Protein AF-A0A821SWC4-F1 (afdb_monomer)

Foldseek 3Di:
DVPVVVLVVVVVVLVVQLVCLLADDLVCSVVSLVVSLVPDDPVNCVVCVVVSVVCCVPPVPPDRSVVRRCHPPPDPDPCPPDPDPVPVPPDDDDDD

Secondary structure (DSSP, 8-state):
-HHHHHHHHHHHHHHHHHHHGGGS-GGGHHHHHHHHHHTS-HHHHHHHHHHHHHHIIIIISSS-GGGT--TT-----S-SS---STTTSSSS----

Mean predicted aligned error: 11.0 Å

Radius of gyration: 15.31 Å; Cα contacts (8 Å, |Δi|>4): 42; chains: 1; bounding box: 34×36×41 Å

Structure (mmCIF, N/CA/C/O backbone):
data_AF-A0A821SWC4-F1
#
_entry.id   AF-A0A821SWC4-F1
#
loop_
_atom_site.group_PDB
_atom_site.id
_atom_site.type_symbol
_atom_site.lab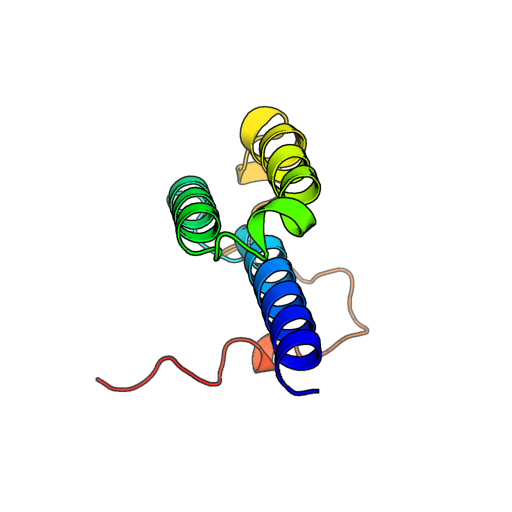el_atom_id
_atom_site.label_alt_id
_atom_site.label_comp_id
_atom_site.label_asym_id
_atom_site.label_entity_id
_atom_site.label_seq_id
_atom_site.pdbx_PDB_ins_code
_atom_site.Cartn_x
_atom_site.Cartn_y
_atom_site.Cartn_z
_atom_site.occupancy
_atom_site.B_iso_or_equiv
_atom_site.auth_seq_id
_atom_site.auth_comp_id
_atom_site.auth_asym_id
_atom_site.auth_atom_id
_atom_site.pdbx_PDB_model_num
ATOM 1 N N . LEU A 1 1 ? -5.442 4.030 30.408 1.00 49.09 1 LEU A N 1
ATOM 2 C CA . LEU A 1 1 ? -4.270 3.187 30.068 1.00 49.09 1 LEU A CA 1
ATOM 3 C C . LEU A 1 1 ? -4.484 2.361 28.798 1.00 49.09 1 LEU A C 1
ATOM 5 O O . LEU A 1 1 ? -3.568 2.326 28.000 1.00 49.09 1 LEU A O 1
ATOM 9 N N . SER A 1 2 ? -5.663 1.779 28.543 1.00 59.22 2 SER A N 1
ATOM 10 C CA . SER A 1 2 ? -5.903 0.922 27.359 1.00 59.22 2 SER A CA 1
ATOM 11 C C . SER A 1 2 ? -5.751 1.606 25.985 1.00 59.22 2 SER A C 1
ATOM 13 O O . SER A 1 2 ? -5.253 0.977 25.060 1.00 59.22 2 SER A O 1
ATOM 15 N N . THR A 1 3 ? -6.108 2.884 25.836 1.00 58.50 3 THR A N 1
ATOM 16 C CA . THR A 1 3 ? -6.135 3.549 24.518 1.00 58.50 3 THR A CA 1
ATOM 17 C C . THR A 1 3 ? -4.750 3.724 23.885 1.00 58.50 3 THR A C 1
ATOM 19 O O . THR A 1 3 ? -4.600 3.501 22.692 1.00 58.50 3 THR A O 1
ATOM 22 N N . ALA A 1 4 ? -3.726 4.073 24.672 1.00 59.03 4 ALA A N 1
ATOM 23 C CA . ALA A 1 4 ? -2.365 4.254 24.155 1.00 59.03 4 ALA A CA 1
ATOM 24 C C . ALA A 1 4 ? -1.726 2.921 23.727 1.00 59.03 4 ALA A C 1
ATOM 26 O O . ALA A 1 4 ? -1.126 2.850 22.661 1.00 59.03 4 ALA A O 1
ATOM 27 N N . TYR A 1 5 ? -1.928 1.854 24.511 1.00 57.06 5 TYR A N 1
ATOM 28 C CA . TYR A 1 5 ? -1.462 0.509 24.154 1.00 57.06 5 TYR A CA 1
ATOM 29 C C . TYR A 1 5 ? -2.132 -0.025 22.880 1.00 57.06 5 TYR A C 1
ATOM 31 O O . TYR A 1 5 ? -1.457 -0.611 22.039 1.00 57.06 5 TYR A O 1
ATOM 39 N N . ASN A 1 6 ? -3.437 0.215 22.710 1.00 64.31 6 ASN A N 1
ATOM 40 C CA . ASN A 1 6 ? -4.155 -0.194 21.501 1.00 64.31 6 ASN A CA 1
ATOM 41 C C . ASN A 1 6 ? -3.644 0.557 20.258 1.00 64.31 6 ASN A C 1
ATOM 43 O O . ASN A 1 6 ? -3.443 -0.059 19.215 1.00 64.31 6 ASN A O 1
ATOM 47 N N . ASN A 1 7 ? -3.357 1.857 20.391 1.00 74.88 7 ASN A N 1
ATOM 48 C CA . ASN A 1 7 ? -2.819 2.664 19.295 1.00 74.88 7 ASN A CA 1
ATOM 49 C C . ASN A 1 7 ? -1.455 2.146 18.807 1.00 74.88 7 ASN A C 1
ATOM 51 O O . ASN A 1 7 ? -1.233 2.066 17.600 1.00 74.88 7 ASN A O 1
ATOM 55 N N . ASP A 1 8 ? -0.560 1.755 19.720 1.00 80.50 8 ASP A N 1
ATOM 56 C CA . ASP A 1 8 ? 0.750 1.197 19.356 1.00 80.50 8 ASP A CA 1
ATOM 57 C C . ASP A 1 8 ? 0.627 -0.122 18.583 1.00 80.50 8 ASP A C 1
ATOM 59 O O . ASP A 1 8 ? 1.374 -0.371 17.634 1.00 80.50 8 ASP A O 1
ATOM 63 N N . ASP A 1 9 ? -0.308 -0.985 18.973 1.00 86.44 9 ASP A N 1
ATOM 64 C CA . ASP A 1 9 ? -0.518 -2.259 18.289 1.00 86.44 9 ASP A CA 1
ATOM 65 C C . ASP A 1 9 ? -1.156 -2.084 16.911 1.00 86.44 9 ASP A C 1
ATOM 67 O O . ASP A 1 9 ? -0.774 -2.787 15.970 1.00 86.44 9 ASP A O 1
ATOM 71 N N . ASP A 1 10 ? -2.053 -1.115 16.754 1.00 86.75 10 ASP A N 1
ATOM 72 C CA . ASP A 1 10 ? -2.633 -0.774 15.457 1.00 86.75 10 ASP A CA 1
ATOM 73 C C . ASP A 1 10 ? -1.595 -0.146 14.515 1.00 86.75 10 ASP A C 1
ATOM 75 O O . ASP A 1 10 ? -1.539 -0.514 13.340 1.00 86.75 10 ASP A O 1
ATOM 79 N N . ILE A 1 11 ? -0.686 0.693 15.031 1.00 88.69 11 ILE A N 1
ATOM 80 C CA . ILE A 1 11 ? 0.470 1.206 14.273 1.00 88.69 11 ILE A CA 1
ATOM 81 C C . ILE A 1 11 ? 1.365 0.053 13.809 1.00 88.69 11 ILE A C 1
ATOM 83 O O . ILE A 1 11 ? 1.712 -0.031 12.630 1.00 88.69 11 ILE A O 1
ATOM 87 N N . LYS A 1 12 ? 1.714 -0.885 14.700 1.00 89.44 12 LYS A N 1
ATOM 88 C CA . LYS A 1 12 ? 2.536 -2.051 14.328 1.00 89.44 12 LYS A CA 1
ATOM 89 C C . LYS A 1 12 ? 1.847 -2.907 13.268 1.00 89.44 12 LYS A C 1
ATOM 91 O O . LYS A 1 12 ? 2.506 -3.360 12.334 1.00 89.44 12 LYS A O 1
ATOM 96 N N . LYS A 1 13 ? 0.539 -3.154 13.399 1.00 89.88 13 LYS A N 1
ATOM 97 C CA . LYS A 1 13 ? -0.244 -3.901 12.400 1.00 89.88 13 LYS A CA 1
ATOM 98 C C . LYS A 1 13 ? -0.245 -3.185 11.055 1.00 89.88 13 LYS A C 1
ATOM 100 O O . LYS A 1 13 ? -0.014 -3.837 10.041 1.00 89.88 13 LYS A O 1
ATOM 105 N N . TYR A 1 14 ? -0.445 -1.870 11.050 1.00 92.00 14 TYR A N 1
ATOM 106 C CA . TYR A 1 14 ? -0.388 -1.059 9.841 1.00 92.00 14 TYR A CA 1
ATOM 107 C C . TYR A 1 14 ? 0.973 -1.172 9.145 1.00 92.00 14 TYR A C 1
ATOM 109 O O . TYR A 1 14 ? 1.032 -1.540 7.974 1.00 92.00 14 TYR A O 1
ATOM 117 N N . CYS A 1 15 ? 2.072 -0.960 9.876 1.00 91.25 15 CYS A N 1
ATOM 118 C CA . CYS A 1 15 ? 3.420 -1.080 9.321 1.00 91.25 15 CYS A CA 1
ATOM 119 C C . CYS A 1 15 ? 3.686 -2.482 8.756 1.00 91.25 15 CYS A C 1
ATOM 121 O O . CYS A 1 15 ? 4.255 -2.605 7.675 1.00 91.25 15 CYS A O 1
ATOM 123 N N . ARG A 1 16 ? 3.242 -3.547 9.440 1.00 92.12 16 ARG A N 1
ATOM 124 C CA . ARG A 1 16 ? 3.360 -4.924 8.928 1.00 92.12 16 ARG A CA 1
ATOM 125 C C . ARG A 1 16 ? 2.588 -5.121 7.627 1.00 92.12 16 ARG A C 1
ATOM 127 O O . ARG A 1 16 ? 3.139 -5.708 6.705 1.00 92.12 16 ARG A O 1
ATOM 134 N N . LYS A 1 17 ? 1.351 -4.618 7.534 1.00 93.31 17 LYS A N 1
ATOM 135 C CA . LYS A 1 17 ? 0.549 -4.691 6.302 1.00 93.31 17 LYS A CA 1
ATOM 136 C C . LYS A 1 17 ? 1.216 -3.933 5.154 1.00 93.31 17 LYS A C 1
ATOM 138 O O . LYS A 1 17 ? 1.323 -4.476 4.062 1.00 93.31 17 LYS A O 1
ATOM 143 N N . LEU A 1 18 ? 1.742 -2.736 5.420 1.00 94.19 18 LEU A N 1
ATOM 144 C CA . LEU A 1 18 ? 2.470 -1.938 4.432 1.00 94.19 18 LEU A CA 1
ATOM 145 C C . LEU A 1 18 ? 3.724 -2.669 3.918 1.00 94.19 18 LEU A C 1
ATOM 147 O O . LEU A 1 18 ? 3.950 -2.750 2.716 1.00 94.19 18 LEU A O 1
ATOM 151 N N . MET A 1 19 ? 4.508 -3.265 4.823 1.00 92.44 19 MET A N 1
ATOM 152 C CA . MET A 1 19 ? 5.697 -4.057 4.473 1.00 92.44 19 MET A CA 1
ATOM 153 C C . MET A 1 19 ? 5.368 -5.394 3.793 1.00 92.44 19 MET A C 1
ATOM 155 O O . MET A 1 19 ? 6.255 -5.996 3.194 1.00 92.44 19 MET A O 1
ATOM 159 N N . ALA A 1 20 ? 4.122 -5.866 3.878 1.00 93.25 20 ALA A N 1
ATOM 160 C CA . ALA A 1 20 ? 3.670 -7.097 3.240 1.00 93.25 20 ALA A CA 1
ATOM 161 C C . ALA A 1 20 ? 3.148 -6.887 1.807 1.00 93.25 20 ALA A C 1
ATOM 163 O O . ALA A 1 20 ? 2.961 -7.872 1.098 1.00 93.25 20 ALA A O 1
ATOM 164 N N . LEU A 1 21 ? 2.963 -5.642 1.346 1.00 94.94 21 LEU A N 1
ATOM 165 C CA . LEU A 1 21 ? 2.551 -5.344 -0.035 1.00 94.94 21 LEU A CA 1
ATOM 166 C C . LEU A 1 21 ? 3.434 -5.999 -1.116 1.00 94.94 21 LEU A C 1
ATOM 168 O O . LEU A 1 21 ? 2.887 -6.503 -2.087 1.00 94.94 21 LEU A O 1
ATOM 172 N N . PRO A 1 22 ? 4.769 -6.097 -0.982 1.00 93.19 22 PRO A N 1
ATOM 173 C CA . PRO A 1 22 ? 5.589 -6.804 -1.968 1.00 93.19 22 PRO A CA 1
ATOM 174 C C . PRO A 1 22 ? 5.279 -8.306 -2.086 1.00 93.19 22 PRO A C 1
ATOM 176 O O . PRO A 1 22 ? 5.740 -8.956 -3.021 1.00 93.19 22 PRO A O 1
ATOM 179 N N . LEU A 1 23 ? 4.569 -8.880 -1.109 1.00 92.19 23 LEU A N 1
ATOM 180 C CA . LEU A 1 23 ? 4.314 -10.316 -0.987 1.00 92.19 23 LEU A CA 1
ATOM 181 C C . LEU A 1 23 ? 2.986 -10.742 -1.632 1.00 92.19 23 LEU A C 1
ATOM 183 O O . LEU A 1 23 ? 2.718 -11.942 -1.715 1.00 92.19 23 LEU A O 1
ATOM 187 N N . ILE A 1 24 ? 2.163 -9.794 -2.089 1.00 93.12 24 ILE A N 1
ATOM 188 C CA . ILE A 1 24 ? 0.871 -10.047 -2.748 1.00 93.12 24 ILE A CA 1
ATOM 189 C C . ILE A 1 24 ? 0.974 -9.816 -4.268 1.00 93.12 24 ILE A C 1
ATOM 191 O O . ILE A 1 24 ? 1.926 -9.177 -4.718 1.00 93.12 24 ILE A O 1
ATOM 195 N N . PRO A 1 25 ? 0.035 -10.335 -5.085 1.00 94.25 25 PRO A N 1
ATOM 196 C CA . PRO A 1 25 ? 0.081 -10.153 -6.532 1.00 94.25 25 PRO A CA 1
ATOM 197 C C . PRO A 1 25 ? 0.180 -8.679 -6.938 1.00 94.25 25 PRO A C 1
ATOM 199 O O . PRO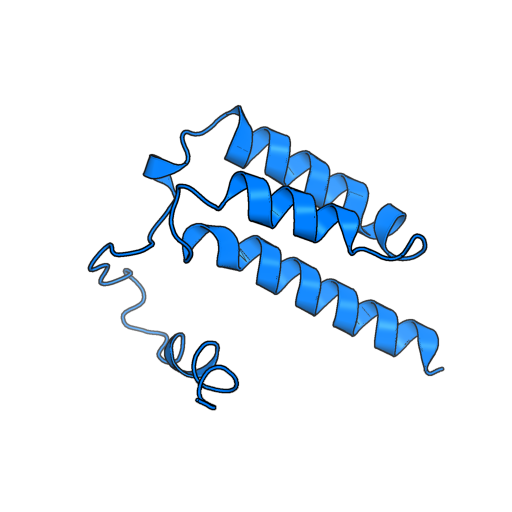 A 1 25 ? -0.592 -7.852 -6.461 1.00 94.25 25 PRO A O 1
ATOM 202 N N . GLU A 1 26 ? 1.081 -8.370 -7.876 1.00 93.69 26 GLU A N 1
ATOM 203 C CA . GLU A 1 26 ? 1.327 -7.001 -8.365 1.00 93.69 26 GLU A CA 1
ATOM 204 C C . GLU A 1 26 ? 0.039 -6.274 -8.770 1.00 93.69 26 GLU A C 1
ATOM 206 O O . GLU A 1 26 ? -0.153 -5.115 -8.413 1.00 93.69 26 GLU A O 1
ATOM 211 N N . ALA A 1 27 ? -0.880 -6.988 -9.424 1.00 94.75 27 ALA A N 1
ATOM 212 C CA . ALA A 1 27 ? -2.142 -6.439 -9.908 1.00 94.75 27 ALA A CA 1
ATOM 213 C C . ALA A 1 27 ? -3.063 -5.870 -8.812 1.00 94.75 27 ALA A C 1
ATOM 215 O O . ALA A 1 27 ? -3.956 -5.103 -9.145 1.00 94.75 27 ALA A O 1
ATOM 216 N N . ILE A 1 28 ? -2.876 -6.244 -7.539 1.00 95.75 28 ILE A N 1
ATOM 217 C CA . ILE A 1 28 ? -3.738 -5.801 -6.429 1.00 95.75 28 ILE A CA 1
ATOM 218 C C . ILE A 1 28 ? -3.017 -4.897 -5.422 1.00 95.75 28 ILE A C 1
ATOM 220 O O . ILE A 1 28 ? -3.610 -4.506 -4.418 1.00 95.75 28 ILE A O 1
ATOM 224 N N . ILE A 1 29 ? -1.736 -4.581 -5.641 1.00 95.50 29 ILE A N 1
ATOM 225 C CA . ILE A 1 29 ? -0.918 -3.838 -4.671 1.00 95.50 29 ILE A CA 1
ATOM 226 C C . ILE A 1 29 ? -1.443 -2.418 -4.448 1.00 95.50 29 ILE A C 1
ATOM 228 O O . ILE A 1 29 ? -1.558 -1.993 -3.298 1.00 95.50 29 ILE A O 1
ATOM 232 N N . GLU A 1 30 ? -1.769 -1.694 -5.520 1.00 95.81 30 GLU A N 1
ATOM 233 C CA . GLU A 1 30 ? -2.281 -0.322 -5.418 1.00 95.81 30 GLU A CA 1
ATOM 234 C C . GLU A 1 30 ? -3.649 -0.286 -4.728 1.00 95.81 30 GLU A C 1
ATOM 236 O O . GLU A 1 30 ? -3.824 0.462 -3.766 1.00 95.81 30 GLU A O 1
ATOM 241 N N . ASP A 1 31 ? -4.565 -1.171 -5.131 1.00 96.00 31 ASP A N 1
ATOM 242 C CA . ASP A 1 31 ? -5.894 -1.293 -4.521 1.00 96.00 31 ASP A CA 1
ATOM 243 C C . ASP A 1 31 ? -5.798 -1.629 -3.024 1.00 96.00 31 ASP A C 1
ATOM 245 O O . ASP A 1 31 ? -6.466 -1.016 -2.188 1.00 96.00 31 ASP A O 1
ATOM 249 N N . THR A 1 32 ? -4.909 -2.561 -2.661 1.00 95.62 32 THR A N 1
ATOM 250 C CA . THR A 1 32 ? -4.685 -2.955 -1.261 1.00 95.62 32 THR A CA 1
ATOM 251 C C . THR A 1 32 ? -4.087 -1.810 -0.447 1.00 95.62 32 THR A C 1
ATOM 253 O O . THR A 1 32 ? -4.439 -1.625 0.719 1.00 95.62 32 THR A O 1
ATOM 256 N N . TYR A 1 33 ? -3.181 -1.024 -1.036 1.00 96.12 33 TYR A N 1
ATOM 257 C CA . TYR A 1 33 ? -2.646 0.168 -0.387 1.00 96.12 33 TYR A CA 1
ATOM 258 C C . TYR A 1 33 ? -3.755 1.201 -0.133 1.00 96.12 33 TYR A C 1
ATOM 260 O O . TYR A 1 33 ? -3.859 1.729 0.975 1.00 96.12 33 TYR A O 1
ATOM 268 N N . ASP A 1 34 ? -4.619 1.460 -1.113 1.00 95.44 34 ASP A N 1
ATOM 269 C CA . ASP A 1 34 ? -5.719 2.419 -0.983 1.00 95.44 34 ASP A CA 1
ATOM 270 C C . ASP A 1 34 ? -6.733 1.995 0.092 1.00 95.44 34 ASP A C 1
ATOM 272 O O . ASP A 1 34 ? -7.126 2.813 0.933 1.00 95.44 34 ASP A O 1
ATOM 276 N N . GLU A 1 35 ? -7.089 0.709 0.140 1.00 95.00 35 GLU A N 1
ATOM 277 C CA . GLU A 1 35 ? -7.928 0.138 1.198 1.00 95.00 35 GLU A CA 1
ATOM 278 C C . GLU A 1 35 ? -7.259 0.252 2.578 1.00 95.00 35 GLU A C 1
ATOM 280 O O . GLU A 1 35 ? -7.893 0.623 3.576 1.00 95.00 35 GLU A O 1
ATOM 285 N N . LEU A 1 36 ? -5.949 -0.002 2.649 1.00 92.31 36 LEU A N 1
ATOM 286 C CA . LEU A 1 36 ? -5.186 0.109 3.885 1.00 92.31 36 LEU A CA 1
ATOM 287 C C . LEU A 1 36 ? -5.217 1.540 4.441 1.00 92.31 36 LEU A C 1
ATOM 289 O O . LEU A 1 36 ? -5.346 1.707 5.649 1.00 92.31 36 LEU A O 1
ATOM 293 N N . ILE A 1 37 ? -5.162 2.567 3.586 1.00 92.19 37 ILE A N 1
ATOM 294 C CA . ILE A 1 37 ? -5.301 3.974 3.999 1.00 92.19 37 ILE A CA 1
ATOM 295 C C . ILE A 1 37 ? -6.733 4.310 4.419 1.00 92.19 37 ILE A C 1
ATOM 297 O O . ILE A 1 37 ? -6.933 5.051 5.386 1.00 92.19 37 ILE A O 1
ATOM 301 N N . ALA A 1 38 ? -7.731 3.784 3.709 1.00 90.94 38 ALA A N 1
ATOM 302 C CA . ALA A 1 38 ? -9.139 4.044 3.999 1.00 90.94 38 ALA A CA 1
ATOM 303 C C . ALA A 1 38 ? -9.591 3.454 5.347 1.00 90.94 38 ALA A C 1
ATOM 305 O O . ALA A 1 38 ? -10.480 4.005 5.994 1.00 90.94 38 ALA A O 1
ATOM 306 N N . THR A 1 39 ? -8.963 2.361 5.786 1.00 87.81 39 THR A N 1
ATOM 307 C CA . THR A 1 39 ? -9.305 1.647 7.027 1.00 87.81 39 THR A CA 1
ATOM 308 C C . THR A 1 39 ? -8.653 2.231 8.289 1.00 87.81 39 THR A C 1
ATOM 310 O O . THR A 1 39 ? -9.004 1.827 9.399 1.00 87.81 39 THR A O 1
ATOM 313 N N . ILE A 1 40 ? -7.740 3.203 8.162 1.00 86.75 40 ILE A N 1
ATOM 314 C CA . ILE A 1 40 ? -7.090 3.855 9.310 1.00 86.75 40 ILE A CA 1
ATOM 315 C C . ILE A 1 40 ? -8.089 4.759 10.043 1.00 86.75 40 ILE A C 1
ATOM 317 O O . ILE A 1 40 ? -8.755 5.607 9.445 1.00 86.75 40 ILE A O 1
ATOM 321 N N . THR A 1 41 ? -8.146 4.642 11.371 1.00 82.69 41 THR A N 1
ATOM 322 C CA . THR A 1 41 ? -8.946 5.540 12.214 1.00 82.69 41 THR A CA 1
ATOM 323 C C . THR A 1 41 ? -8.414 6.977 12.163 1.00 82.69 41 THR A C 1
ATOM 325 O O . THR A 1 41 ? -7.215 7.213 12.010 1.00 82.69 41 THR A O 1
ATOM 328 N N . SER A 1 42 ? -9.284 7.974 12.348 1.00 78.12 42 SER A N 1
ATOM 329 C CA . SER A 1 42 ? -8.886 9.392 12.298 1.00 78.12 42 SER A CA 1
ATOM 330 C C . SER A 1 42 ? -7.749 9.739 13.266 1.00 78.12 42 SER A C 1
ATOM 332 O O . SER A 1 42 ? -6.912 10.569 12.940 1.00 78.12 42 SER A O 1
ATOM 334 N N . THR A 1 43 ? -7.685 9.076 14.424 1.00 78.00 43 THR A N 1
ATOM 335 C CA . THR A 1 43 ? -6.638 9.281 15.436 1.00 78.00 43 THR A CA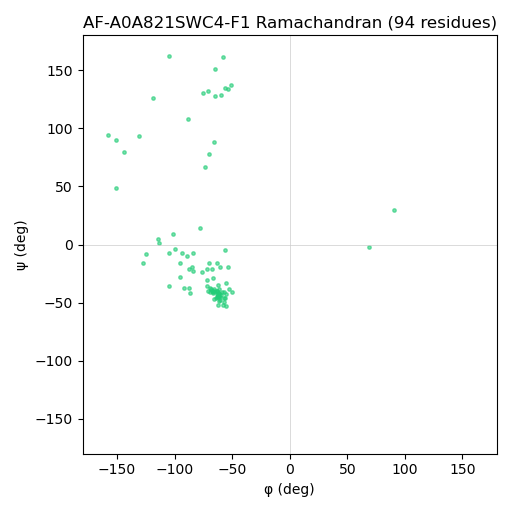 1
ATOM 336 C C . THR A 1 43 ? -5.265 8.773 14.991 1.00 78.00 43 THR A C 1
ATOM 338 O O . THR A 1 43 ? -4.259 9.403 15.292 1.00 78.00 43 THR A O 1
ATOM 341 N N . LEU A 1 44 ? -5.207 7.650 14.269 1.00 80.62 44 LEU A N 1
ATOM 342 C CA . LEU A 1 44 ? -3.948 7.071 13.782 1.00 80.62 44 LEU A CA 1
ATOM 343 C C . LEU A 1 44 ? -3.485 7.706 12.468 1.00 80.62 44 LEU A C 1
ATOM 345 O O . LEU A 1 44 ? -2.297 7.674 12.143 1.00 80.62 44 LEU A O 1
ATOM 349 N N . LYS A 1 45 ? -4.423 8.297 11.722 1.00 82.62 45 LYS A N 1
ATOM 350 C CA . LYS A 1 45 ? -4.167 8.921 10.426 1.00 82.62 45 LYS A CA 1
ATOM 351 C C . LYS A 1 45 ? -3.111 10.015 10.513 1.00 82.62 45 LYS A C 1
ATOM 353 O O . LYS A 1 45 ? -2.249 10.058 9.645 1.00 82.62 45 LYS A O 1
ATOM 358 N N . ASP A 1 46 ? -3.130 10.840 11.558 1.00 85.06 46 ASP A N 1
ATOM 359 C CA . ASP A 1 46 ? -2.147 11.916 11.726 1.00 85.06 46 ASP A CA 1
ATOM 360 C C . ASP A 1 46 ? -0.734 11.372 11.977 1.00 85.06 46 ASP A C 1
ATOM 362 O O . ASP A 1 46 ? 0.226 11.862 11.389 1.00 85.06 46 ASP A O 1
ATOM 366 N N . SER A 1 47 ? -0.599 10.314 12.784 1.00 87.00 47 SER A N 1
ATOM 367 C CA . SER A 1 47 ? 0.700 9.693 13.078 1.00 87.00 47 SER A CA 1
ATOM 368 C C . SER A 1 47 ? 1.282 8.912 11.897 1.00 87.00 47 SER A C 1
ATOM 370 O O . SER A 1 47 ? 2.499 8.816 11.766 1.00 87.00 47 SER A O 1
ATOM 372 N N . LEU A 1 48 ? 0.431 8.343 11.038 1.00 90.12 48 LEU A N 1
ATOM 373 C CA . LEU A 1 48 ? 0.844 7.510 9.902 1.00 90.12 48 LEU A CA 1
ATOM 374 C C . LEU A 1 48 ? 0.856 8.258 8.565 1.00 90.12 48 LEU A C 1
ATOM 376 O O . LEU A 1 48 ? 1.260 7.683 7.551 1.00 90.12 48 LEU A O 1
ATOM 380 N N . LYS A 1 49 ? 0.425 9.524 8.540 1.00 90.69 49 LYS A N 1
ATOM 381 C CA . LYS A 1 49 ? 0.280 10.322 7.318 1.00 90.69 49 LYS A CA 1
ATOM 382 C C . LYS A 1 49 ? 1.577 10.392 6.521 1.00 90.69 49 LYS A C 1
ATOM 384 O O . LYS A 1 49 ? 1.574 10.052 5.340 1.00 90.69 49 LYS A O 1
ATOM 389 N N . ASP A 1 50 ? 2.668 10.785 7.172 1.00 92.56 50 ASP A N 1
ATOM 390 C CA . ASP A 1 50 ? 3.952 11.013 6.504 1.00 92.56 50 ASP A CA 1
ATOM 391 C C . ASP A 1 50 ? 4.548 9.706 5.973 1.00 92.56 50 ASP A C 1
ATOM 393 O O . ASP A 1 50 ? 5.038 9.663 4.847 1.00 92.56 50 ASP A O 1
ATOM 397 N N . LEU A 1 51 ? 4.435 8.614 6.740 1.00 93.50 51 LEU A N 1
ATOM 398 C CA . LEU A 1 51 ? 4.873 7.283 6.310 1.00 93.50 51 LEU A CA 1
ATOM 399 C C . LEU A 1 51 ? 4.094 6.804 5.082 1.00 93.50 51 LEU A C 1
ATOM 401 O O . LEU A 1 51 ? 4.677 6.300 4.124 1.00 93.50 51 LEU A O 1
ATOM 405 N N . SER A 1 52 ? 2.775 6.974 5.113 1.00 93.50 52 SER A N 1
ATOM 406 C CA . SER A 1 52 ? 1.889 6.588 4.017 1.00 93.50 52 SER A CA 1
ATOM 407 C C . SER A 1 52 ? 2.225 7.387 2.760 1.00 93.50 52 SER A C 1
ATOM 409 O O . SER A 1 52 ? 2.511 6.830 1.702 1.00 93.50 52 SE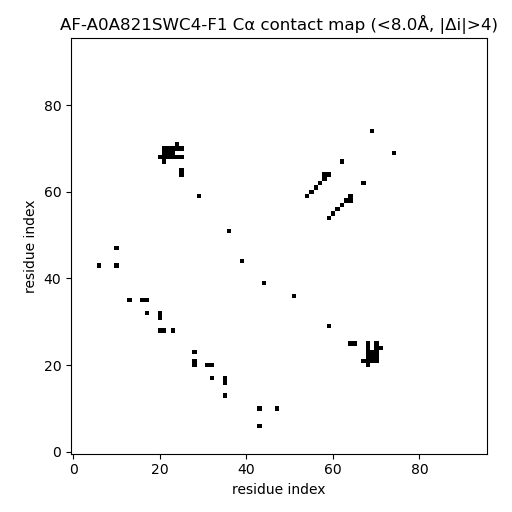R A O 1
ATOM 411 N N . GLN A 1 53 ? 2.287 8.712 2.886 1.00 95.25 53 GLN A N 1
ATOM 412 C CA . GLN A 1 53 ? 2.638 9.588 1.777 1.00 95.25 53 GLN A CA 1
ATOM 413 C C . GLN A 1 53 ? 4.010 9.234 1.191 1.00 95.25 53 GLN A C 1
ATOM 415 O O . GLN A 1 53 ? 4.130 9.077 -0.024 1.00 95.25 53 GLN A O 1
ATOM 420 N N . TYR A 1 54 ? 5.014 9.026 2.046 1.00 95.94 54 TYR A N 1
ATOM 421 C CA . TYR A 1 54 ? 6.336 8.584 1.622 1.00 95.94 54 TYR A CA 1
ATOM 422 C C . TYR A 1 54 ? 6.274 7.274 0.832 1.00 95.94 54 TYR A C 1
ATOM 424 O O . TYR A 1 54 ? 6.884 7.178 -0.234 1.00 95.94 54 TYR A O 1
ATOM 432 N N . PHE A 1 55 ? 5.519 6.280 1.313 1.00 95.88 55 PHE A N 1
ATOM 433 C CA . PHE A 1 55 ? 5.407 4.994 0.634 1.00 95.88 55 PHE A CA 1
ATOM 434 C C . PHE A 1 55 ? 4.806 5.145 -0.764 1.00 95.88 55 PHE A C 1
ATOM 436 O O . PHE A 1 55 ? 5.396 4.669 -1.732 1.00 95.88 55 PHE A O 1
ATOM 443 N N . ARG A 1 56 ? 3.691 5.874 -0.899 1.00 96.00 56 ARG A N 1
ATOM 444 C CA . ARG A 1 56 ? 3.094 6.144 -2.213 1.00 96.00 56 ARG A CA 1
ATOM 445 C C . ARG A 1 56 ? 4.088 6.837 -3.143 1.00 96.00 56 ARG A C 1
ATOM 447 O O . ARG A 1 56 ? 4.280 6.410 -4.277 1.00 96.00 56 ARG A O 1
ATOM 454 N N . GLU A 1 57 ? 4.737 7.895 -2.671 1.00 97.06 57 GLU A N 1
ATOM 455 C CA . GLU A 1 57 ? 5.633 8.689 -3.509 1.00 97.06 57 GLU A CA 1
ATOM 456 C C . GLU A 1 57 ? 6.879 7.921 -3.949 1.00 97.06 57 GLU A C 1
ATOM 458 O O . GLU A 1 57 ? 7.295 8.059 -5.097 1.00 97.06 57 GLU A O 1
ATOM 463 N N . GLN A 1 58 ? 7.502 7.145 -3.061 1.00 95.81 58 GLN A N 1
ATOM 464 C CA . GLN A 1 58 ? 8.746 6.454 -3.398 1.00 95.81 58 GLN A CA 1
ATOM 465 C C . GLN A 1 58 ? 8.519 5.091 -4.045 1.00 95.81 58 GLN A C 1
ATOM 467 O O . GLN A 1 58 ? 9.266 4.743 -4.951 1.00 95.81 58 GLN A O 1
ATOM 472 N N . TRP A 1 59 ? 7.513 4.333 -3.612 1.00 95.31 59 TRP A N 1
ATOM 473 C CA . TRP A 1 59 ? 7.362 2.931 -4.009 1.00 95.31 59 TRP A CA 1
ATOM 474 C C . TRP A 1 59 ? 6.262 2.696 -5.034 1.00 95.31 59 TRP A C 1
ATOM 476 O O . TRP A 1 59 ? 6.457 1.863 -5.910 1.00 95.31 59 TRP A O 1
ATOM 486 N N . LEU A 1 60 ? 5.147 3.431 -4.971 1.00 94.81 60 LEU A N 1
ATOM 487 C CA . LEU A 1 60 ? 4.078 3.293 -5.971 1.00 94.81 60 LEU A CA 1
ATOM 488 C C . LEU A 1 60 ? 4.327 4.183 -7.195 1.00 94.81 60 LEU A C 1
ATOM 490 O O . LEU A 1 60 ? 4.156 3.747 -8.326 1.00 94.81 60 LEU A O 1
ATOM 494 N N . ASN A 1 61 ? 4.783 5.421 -6.988 1.00 95.38 61 ASN A N 1
ATOM 495 C CA . ASN A 1 61 ? 4.886 6.392 -8.082 1.00 95.38 61 ASN A CA 1
ATOM 496 C C . ASN A 1 61 ? 6.250 6.394 -8.792 1.00 95.38 61 ASN A C 1
ATOM 498 O O . ASN A 1 61 ? 6.315 6.639 -9.995 1.00 95.38 61 ASN A O 1
ATOM 502 N N . LYS A 1 62 ? 7.355 6.215 -8.054 1.00 95.25 62 LYS A N 1
ATOM 503 C CA . LYS A 1 62 ? 8.718 6.377 -8.602 1.00 95.25 62 LYS A CA 1
ATOM 504 C C . LYS A 1 62 ? 9.364 5.082 -9.078 1.00 95.25 62 LYS A C 1
ATOM 506 O O . LYS A 1 62 ? 10.229 5.145 -9.950 1.00 95.25 62 LYS A O 1
ATOM 511 N N . VAL A 1 63 ? 8.998 3.943 -8.498 1.00 93.06 63 VAL A N 1
ATOM 512 C CA . VAL A 1 63 ? 9.611 2.645 -8.800 1.00 93.06 63 VAL A CA 1
ATOM 513 C C . VAL A 1 63 ? 8.531 1.712 -9.348 1.00 93.06 63 VAL A C 1
ATOM 515 O O . VAL A 1 63 ? 7.519 1.531 -8.677 1.00 93.06 63 VAL A O 1
ATOM 518 N N . PRO A 1 64 ? 8.715 1.100 -10.532 1.00 94.31 64 PRO A N 1
ATOM 519 C CA . PRO A 1 64 ? 7.765 0.115 -11.043 1.00 94.31 64 PRO A CA 1
ATOM 520 C C . PRO A 1 64 ? 7.556 -1.030 -10.046 1.00 94.31 64 PRO A C 1
ATOM 522 O O . PRO A 1 64 ? 8.533 -1.572 -9.524 1.00 94.31 64 PRO A O 1
ATOM 525 N N . ILE A 1 65 ? 6.299 -1.418 -9.814 1.00 92.94 65 ILE A N 1
ATOM 526 C CA . ILE A 1 65 ? 5.928 -2.440 -8.822 1.00 92.94 65 ILE A CA 1
ATOM 527 C C . ILE A 1 65 ? 6.668 -3.757 -9.073 1.00 92.94 65 ILE A C 1
ATOM 529 O O . ILE A 1 65 ? 7.249 -4.328 -8.150 1.00 92.94 65 ILE A O 1
ATOM 533 N N . SER A 1 66 ? 6.776 -4.172 -10.334 1.00 90.62 66 SER A N 1
ATOM 534 C CA . SER A 1 66 ? 7.538 -5.345 -10.767 1.00 90.62 66 SER A CA 1
ATOM 535 C C . SER A 1 66 ? 9.013 -5.387 -10.320 1.00 90.62 66 SER A C 1
ATOM 537 O O . SER A 1 66 ? 9.631 -6.446 -10.383 1.00 90.62 66 SER A O 1
ATOM 539 N N . GLN A 1 67 ? 9.628 -4.261 -9.928 1.00 90.00 67 GLN A N 1
ATOM 540 C CA . GLN A 1 67 ? 11.029 -4.218 -9.476 1.00 90.00 67 GLN A CA 1
ATOM 541 C C . GLN A 1 67 ? 11.212 -4.549 -7.993 1.00 90.00 67 GLN A C 1
ATOM 543 O O . GLN A 1 67 ? 12.325 -4.869 -7.577 1.00 90.00 67 GLN A O 1
ATOM 548 N N . TRP A 1 68 ? 10.153 -4.449 -7.193 1.00 91.00 68 TRP A N 1
ATOM 549 C CA . TRP A 1 68 ? 10.210 -4.684 -5.750 1.00 91.00 68 TRP A CA 1
ATOM 550 C C . TRP A 1 68 ? 9.165 -5.684 -5.258 1.00 91.00 68 TRP A C 1
ATOM 552 O O . TRP A 1 68 ? 9.314 -6.211 -4.159 1.00 91.00 68 TRP A O 1
ATOM 562 N N . CYS A 1 69 ? 8.145 -5.989 -6.060 1.00 92.75 69 CYS A N 1
ATOM 563 C CA . CYS A 1 69 ? 7.232 -7.093 -5.818 1.00 92.75 69 CYS A CA 1
ATOM 564 C C . CYS A 1 69 ? 7.984 -8.425 -5.915 1.00 92.75 69 CYS A C 1
ATOM 566 O O . CYS A 1 69 ? 8.674 -8.713 -6.893 1.00 92.75 69 CYS A O 1
ATOM 568 N N . VAL A 1 70 ? 7.847 -9.242 -4.876 1.00 88.75 70 VAL A N 1
ATOM 569 C CA . VAL A 1 70 ? 8.488 -10.556 -4.757 1.00 88.75 70 VAL A CA 1
ATOM 570 C C . VAL A 1 70 ? 7.479 -11.700 -4.757 1.00 88.75 70 VAL A C 1
ATOM 572 O O . VAL A 1 70 ? 7.849 -12.863 -4.592 1.00 88.75 70 VAL A O 1
ATOM 575 N N . HIS A 1 71 ? 6.200 -11.390 -4.959 1.00 88.88 71 HIS A N 1
ATOM 576 C CA . HIS A 1 71 ? 5.142 -12.380 -5.045 1.00 88.88 71 HIS A CA 1
ATOM 577 C C . HIS A 1 71 ? 5.389 -13.371 -6.188 1.00 88.88 71 HIS A C 1
ATOM 579 O O . HIS A 1 71 ? 5.635 -12.986 -7.329 1.00 88.88 71 HIS A O 1
ATOM 585 N N . GLY A 1 72 ? 5.322 -14.668 -5.882 1.00 82.50 72 GLY A N 1
ATOM 586 C CA . GLY A 1 72 ? 5.528 -15.731 -6.869 1.00 82.50 72 GLY A CA 1
ATOM 587 C C . GLY A 1 72 ? 6.967 -15.857 -7.385 1.00 82.50 72 GLY A C 1
ATOM 588 O O . GLY A 1 72 ? 7.258 -16.778 -8.149 1.00 82.50 72 GLY A O 1
ATOM 589 N N . LEU A 1 73 ? 7.888 -14.991 -6.950 1.00 79.38 73 LEU A N 1
ATOM 590 C CA . LEU A 1 73 ? 9.304 -15.174 -7.214 1.00 79.38 73 LEU A CA 1
ATOM 591 C C . LEU A 1 73 ? 9.831 -16.280 -6.296 1.00 79.38 73 LEU A C 1
ATOM 593 O O . LEU A 1 73 ? 9.632 -16.272 -5.082 1.00 79.38 73 LEU A O 1
ATOM 597 N N . ASN A 1 74 ? 10.535 -17.242 -6.884 1.00 65.44 74 ASN A N 1
ATOM 598 C CA . ASN A 1 74 ? 11.244 -18.286 -6.154 1.00 65.44 74 ASN A CA 1
ATOM 599 C C . ASN A 1 74 ? 12.500 -17.680 -5.499 1.00 65.44 74 ASN A C 1
ATOM 601 O O . ASN A 1 74 ? 13.622 -17.931 -5.938 1.00 65.44 74 ASN A O 1
ATOM 605 N N . ILE A 1 75 ? 12.331 -16.783 -4.524 1.00 60.00 75 ILE A N 1
ATOM 606 C CA . ILE A 1 75 ? 13.464 -16.083 -3.920 1.00 60.00 75 ILE A CA 1
ATOM 607 C C . ILE A 1 75 ? 14.003 -16.913 -2.758 1.00 60.00 75 ILE A C 1
ATOM 609 O O . ILE A 1 75 ? 13.434 -16.949 -1.670 1.00 60.00 75 ILE A O 1
ATOM 613 N N . ARG A 1 76 ? 15.184 -17.506 -2.964 1.00 60.41 76 ARG A N 1
ATOM 614 C CA . ARG A 1 76 ? 16.161 -17.638 -1.880 1.00 60.41 76 ARG A CA 1
ATOM 615 C C . ARG A 1 76 ? 16.602 -16.226 -1.526 1.00 60.41 76 ARG A C 1
ATOM 617 O O . ARG A 1 76 ? 17.533 -15.694 -2.126 1.00 60.41 76 ARG A O 1
ATOM 624 N N . THR A 1 77 ? 15.877 -15.577 -0.622 1.00 53.03 77 THR A N 1
ATOM 625 C CA . THR A 1 77 ? 16.359 -14.351 0.008 1.00 53.03 77 THR A CA 1
ATOM 626 C C . THR A 1 77 ? 17.760 -14.641 0.542 1.00 53.03 77 THR A C 1
ATOM 628 O O . THR A 1 77 ? 17.984 -15.695 1.130 1.00 53.03 77 THR A O 1
ATOM 631 N N . ASN A 1 78 ? 18.709 -13.719 0.374 1.00 50.19 78 ASN A N 1
A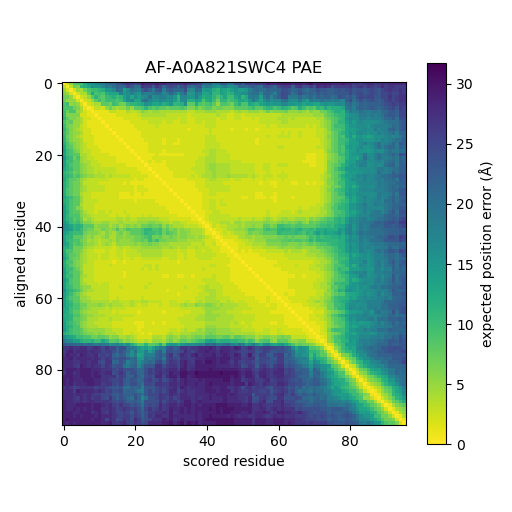TOM 632 C CA . ASN A 1 78 ? 20.037 -13.808 1.000 1.00 50.19 78 ASN A CA 1
ATOM 633 C C . ASN A 1 78 ? 19.971 -13.945 2.548 1.00 50.19 78 ASN A C 1
ATOM 635 O O . ASN A 1 78 ? 20.978 -14.177 3.204 1.00 50.19 78 ASN A O 1
ATOM 639 N N . ASN A 1 79 ? 18.783 -13.882 3.157 1.00 52.72 79 ASN A N 1
ATOM 640 C CA . ASN A 1 79 ? 18.546 -14.422 4.491 1.00 52.72 79 ASN A CA 1
ATOM 641 C C . ASN A 1 79 ? 18.570 -15.964 4.479 1.00 52.72 79 ASN A C 1
ATOM 643 O O . ASN A 1 79 ? 17.544 -16.625 4.584 1.00 52.72 79 ASN A O 1
ATOM 647 N N . ASN A 1 80 ? 19.768 -16.552 4.440 1.00 49.47 80 ASN A N 1
ATOM 648 C CA . ASN A 1 80 ? 19.995 -17.928 4.908 1.00 49.47 80 ASN A CA 1
ATOM 649 C C . ASN A 1 80 ? 20.067 -17.999 6.456 1.00 49.47 80 ASN A C 1
ATOM 651 O O . ASN A 1 80 ? 20.547 -18.985 7.007 1.00 49.47 80 ASN A O 1
ATOM 655 N N . ALA A 1 81 ? 19.648 -16.946 7.169 1.00 45.97 81 ALA A N 1
ATOM 656 C CA . ALA A 1 81 ? 19.794 -16.836 8.622 1.00 45.97 81 ALA A CA 1
ATOM 657 C C . ALA A 1 81 ? 18.490 -16.583 9.396 1.00 45.97 81 ALA A C 1
ATOM 659 O O . ALA A 1 81 ? 18.513 -16.678 10.616 1.00 45.97 81 ALA A O 1
ATOM 660 N N . GLU A 1 82 ? 17.354 -16.320 8.747 1.00 49.06 82 GLU A N 1
ATOM 661 C CA . GLU A 1 82 ? 16.097 -16.083 9.470 1.00 49.06 82 GLU A CA 1
ATOM 662 C C . GLU A 1 82 ? 14.987 -16.935 8.858 1.00 49.06 82 GLU A C 1
ATOM 664 O O . GLU A 1 82 ? 14.357 -16.579 7.863 1.00 49.06 82 GLU A O 1
ATOM 669 N N . GLY A 1 83 ? 14.798 -18.116 9.450 1.00 54.00 83 GLY A N 1
ATOM 670 C CA . GLY A 1 83 ? 13.551 -18.857 9.329 1.00 54.00 83 GLY A CA 1
ATOM 671 C C . GLY A 1 83 ? 12.366 -18.027 9.836 1.00 54.00 83 GLY A C 1
ATOM 672 O O . GLY A 1 83 ? 12.534 -17.075 10.592 1.00 54.00 83 GLY A O 1
ATOM 673 N N . ASP A 1 84 ? 11.171 -18.440 9.419 1.00 55.06 84 ASP A N 1
ATOM 674 C CA . ASP A 1 84 ? 9.860 -18.003 9.926 1.00 55.06 84 ASP A CA 1
ATOM 675 C C . ASP A 1 84 ? 9.153 -16.805 9.264 1.00 55.06 84 ASP A C 1
ATOM 677 O O . ASP A 1 84 ? 8.255 -16.209 9.853 1.00 55.06 84 ASP A O 1
ATOM 681 N N . ILE A 1 85 ? 9.366 -16.563 7.964 1.00 50.12 85 ILE A N 1
ATOM 682 C CA . ILE A 1 85 ? 8.307 -15.923 7.140 1.00 50.12 85 ILE A CA 1
ATOM 683 C C . ILE A 1 85 ? 7.092 -16.856 6.957 1.00 50.12 85 ILE A C 1
ATOM 685 O O . ILE A 1 85 ? 5.974 -16.395 6.735 1.00 50.12 85 ILE A O 1
ATOM 689 N N . PHE A 1 86 ? 7.265 -18.171 7.137 1.00 46.31 86 PHE A N 1
ATOM 690 C CA . PHE A 1 86 ? 6.181 -19.149 7.002 1.00 46.31 86 PHE A CA 1
ATOM 691 C C . PHE A 1 86 ? 5.150 -19.093 8.147 1.00 46.31 86 PHE A C 1
ATOM 69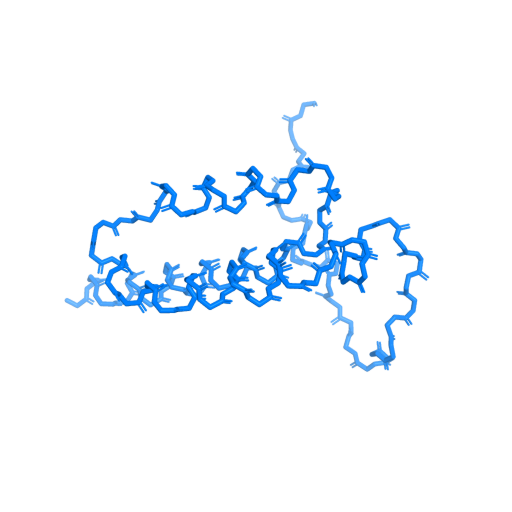3 O O . PHE A 1 86 ? 4.011 -19.516 7.956 1.00 46.31 86 PHE A O 1
ATOM 700 N N . LEU A 1 87 ? 5.501 -18.534 9.313 1.00 46.59 87 LEU A N 1
ATOM 701 C CA . LEU A 1 87 ? 4.596 -18.452 10.468 1.00 46.59 87 LEU A CA 1
ATOM 702 C C . LEU A 1 87 ? 3.697 -17.207 10.463 1.00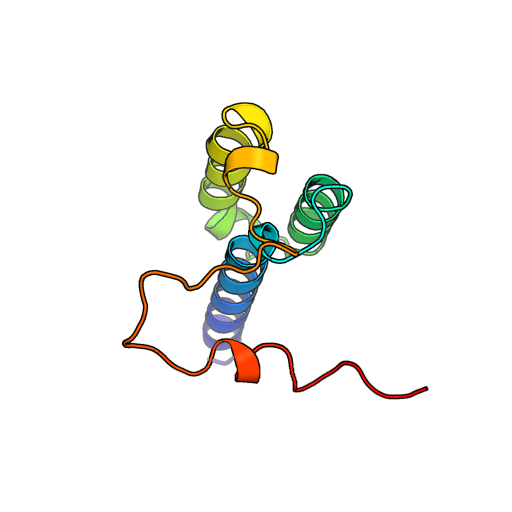 46.59 87 LEU A C 1
ATOM 704 O O . LEU A 1 87 ? 2.640 -17.227 11.085 1.00 46.59 87 LEU A O 1
ATOM 708 N N . VAL A 1 88 ? 4.059 -16.148 9.731 1.00 50.34 88 VAL A N 1
ATOM 709 C CA . VAL A 1 88 ? 3.249 -14.914 9.661 1.00 50.34 88 VAL A CA 1
ATOM 710 C C . VAL A 1 88 ? 2.022 -15.081 8.753 1.00 50.34 88 VAL A C 1
ATOM 712 O O . VAL A 1 88 ? 1.023 -14.394 8.944 1.00 50.34 88 VAL A O 1
ATOM 715 N N . PHE A 1 89 ? 2.058 -16.027 7.807 1.00 46.56 89 PHE A N 1
ATOM 716 C CA . PHE A 1 89 ? 0.985 -16.243 6.826 1.00 46.56 89 PHE A CA 1
ATOM 717 C C . PHE A 1 89 ? 0.095 -17.468 7.092 1.00 46.56 89 PHE A C 1
ATOM 719 O O . PHE A 1 89 ? -0.916 -17.628 6.416 1.00 46.56 89 PHE A O 1
ATOM 726 N N . ASN A 1 90 ? 0.424 -18.324 8.068 1.00 40.62 90 ASN A N 1
ATOM 727 C CA . ASN A 1 90 ? -0.274 -19.604 8.275 1.00 40.62 90 ASN A CA 1
ATOM 728 C C . ASN A 1 90 ? -1.306 -19.634 9.411 1.00 40.62 90 ASN A C 1
ATOM 730 O O . ASN A 1 90 ? -1.800 -20.715 9.721 1.00 40.62 90 ASN A O 1
ATOM 734 N N . SER A 1 91 ? -1.667 -18.509 10.040 1.00 43.03 91 SER A N 1
ATOM 735 C CA . SER A 1 91 ? -2.653 -18.568 11.130 1.00 43.03 91 SER A CA 1
ATOM 736 C C . SER A 1 91 ? -4.107 -18.282 10.758 1.00 43.03 91 SER A C 1
ATOM 738 O O . SER A 1 91 ? -4.941 -18.676 11.559 1.00 43.03 91 SER A O 1
ATOM 740 N N . GLU A 1 92 ? -4.478 -17.688 9.611 1.00 45.81 92 GLU A N 1
ATOM 741 C CA . GLU A 1 92 ? -5.909 -17.366 9.371 1.00 45.81 92 GLU A CA 1
ATOM 742 C C . GLU A 1 92 ? -6.401 -17.341 7.908 1.00 45.81 92 GLU A C 1
ATOM 744 O O . GLU A 1 92 ? -7.121 -16.426 7.533 1.00 45.81 92 GLU A O 1
ATOM 749 N N . ILE A 1 93 ? -6.122 -18.346 7.070 1.00 46.62 93 ILE A N 1
ATOM 750 C CA . ILE A 1 93 ? -6.986 -18.600 5.890 1.00 46.62 93 ILE A CA 1
ATOM 751 C C . ILE A 1 93 ? -7.097 -20.107 5.642 1.00 46.62 93 ILE A C 1
ATOM 753 O O . ILE A 1 93 ? -6.409 -20.621 4.778 1.00 46.62 93 ILE A O 1
ATOM 757 N N . TYR A 1 94 ? -7.950 -20.808 6.399 1.00 33.47 94 TYR A N 1
ATOM 758 C CA . TYR A 1 94 ? -8.637 -22.036 5.955 1.00 33.47 94 TYR A CA 1
ATOM 759 C C . TYR A 1 94 ? -9.897 -22.259 6.812 1.00 33.47 94 TYR A C 1
ATOM 761 O O . TYR A 1 94 ? -9.831 -22.868 7.875 1.00 33.47 94 TYR A O 1
ATOM 769 N N . PHE A 1 95 ? -11.050 -21.782 6.339 1.00 35.19 95 PHE A N 1
ATOM 770 C CA . PHE A 1 95 ? -12.341 -22.446 6.559 1.00 35.19 95 PHE A CA 1
ATOM 771 C C . PHE A 1 95 ? -13.266 -22.131 5.378 1.00 35.19 95 PHE A C 1
ATOM 773 O O . PHE A 1 95 ? -13.956 -21.113 5.381 1.00 35.19 95 PHE A O 1
ATOM 780 N N . LEU A 1 96 ? -13.192 -23.009 4.370 1.00 37.38 96 LEU A N 1
ATOM 781 C CA . LEU A 1 96 ? -14.244 -23.562 3.494 1.00 37.38 96 LEU A CA 1
ATOM 78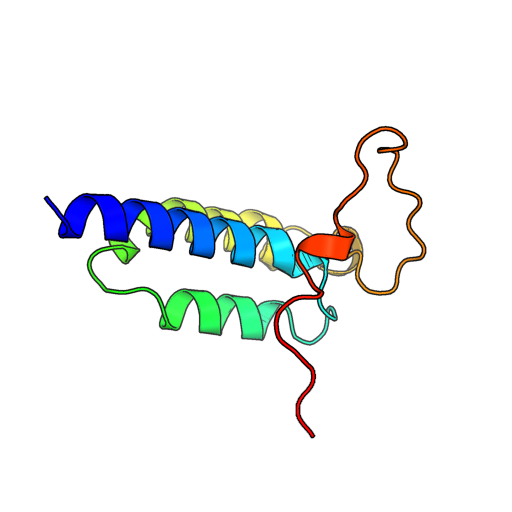2 C C . LEU A 1 96 ? -13.651 -23.977 2.144 1.00 37.38 96 LEU A C 1
ATOM 784 O O . LEU A 1 96 ? -13.075 -23.111 1.453 1.00 37.38 96 LEU A O 1
#

Sequence (96 aa):
LSTAYNNDDDIKKYCRKLMALPLIPEAIIEDTYDELIATITSTLKDSLKDLSQYFREQWLNKVPISQWCVHGLNIRTNNNAEGDIFLVFNSEIYFL

Solven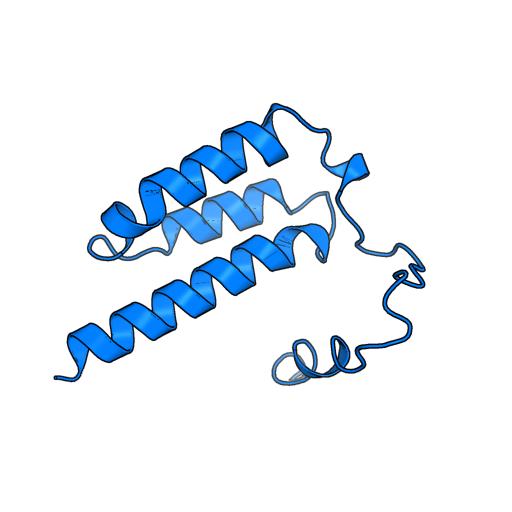t-accessible surface area (backbone atoms only — not comparable to full-atom values): 6055 Å² total; per-residue (Å²): 120,69,66,65,59,51,50,54,52,51,49,52,50,49,53,51,54,62,72,42,44,36,63,42,60,73,94,48,36,66,62,51,51,53,50,56,62,70,70,51,52,78,81,53,41,71,78,43,42,65,62,50,52,48,45,46,55,55,50,65,70,69,34,66,57,83,80,66,44,49,43,91,54,90,69,80,57,90,62,87,78,63,86,64,74,69,65,78,70,68,78,83,86,86,92,133

pLDDT: mean 78.71, std 19.56, range [33.47, 97.06]

Organism: NCBI:txid392032